Protein AF-A0A090Y4Z9-F1 (afdb_monomer_lite)

Foldseek 3Di:
DPPPVDDDPDLDDAFDPPFPQDHRLVVLLVVCVVPVWLEEEEECCTRVSNVVSCVVVPVPRYQYDDCPVVRPNDDLQPDADPDDTLEYEYRDDPPPPPRNPVRHDDANHWYWYDYPRDIDTDDPHPDD

Organism: Paenibacillus macerans (NCBI:txid44252)

Radius of gyration: 14.04 Å; chains: 1; bounding box: 37×34×30 Å

Sequence (128 aa):
MLTSILSYSNRGKWGKADYPGNCSGHVIYELLEHYKPKQFVEVFAGGGTGKDVAIELGFWNSVHLDLNPLWGGWNALKDEVPINSDFILVIPRTTISFCIPAQFGAKNQKMIFLAHTAIKISSISWIL

Secondary structure (DSSP, 8-state):
----S---SS--S-S-TTSTTPPPHHHHHHHHHHH--SSEEEE--TTSHHHHHHHHTT-TT-EEE-SSGGGT---TTTSPPSS--SEEEE---TT-TTSGGGG---TT-EEEEEETTEEEEEE-----

Structure (mmCIF, N/CA/C/O backbone):
data_AF-A0A090Y4Z9-F1
#
_entry.id   AF-A0A090Y4Z9-F1
#
loop_
_atom_site.group_PDB
_atom_site.id
_atom_site.type_symbol
_atom_site.label_atom_id
_atom_site.label_alt_id
_atom_site.label_comp_id
_atom_site.label_asym_id
_atom_site.label_entity_id
_atom_site.label_seq_id
_atom_site.pdbx_PDB_ins_code
_atom_site.Cartn_x
_atom_site.Cartn_y
_atom_site.Cartn_z
_atom_site.occupancy
_atom_site.B_iso_or_equiv
_atom_site.auth_seq_id
_atom_site.auth_comp_id
_atom_site.auth_asym_id
_atom_site.auth_atom_id
_atom_site.pdbx_PDB_model_num
ATOM 1 N N . MET A 1 1 ? 20.834 18.867 9.157 1.00 29.14 1 MET A N 1
ATOM 2 C CA . MET A 1 1 ? 20.957 17.399 9.271 1.00 29.14 1 MET A CA 1
ATOM 3 C C . MET A 1 1 ? 19.609 16.785 8.943 1.00 29.14 1 MET A C 1
ATOM 5 O O . MET A 1 1 ? 18.652 17.082 9.642 1.00 29.14 1 MET A O 1
ATOM 9 N N . LEU A 1 2 ? 19.512 15.996 7.871 1.00 31.09 2 LEU A N 1
ATOM 10 C CA . LEU A 1 2 ? 18.334 15.170 7.600 1.00 31.09 2 LEU A CA 1
ATOM 11 C C . LEU A 1 2 ? 18.453 13.919 8.473 1.00 31.09 2 LEU A C 1
ATOM 13 O O . LEU A 1 2 ? 19.119 12.959 8.097 1.00 31.09 2 LEU A O 1
ATOM 17 N N . THR A 1 3 ? 17.882 13.947 9.674 1.00 36.50 3 THR A N 1
ATOM 18 C CA . THR A 1 3 ? 17.745 12.736 10.487 1.00 36.50 3 THR A CA 1
ATOM 19 C C . THR A 1 3 ? 16.654 11.881 9.862 1.00 36.50 3 THR A C 1
ATOM 21 O O . THR A 1 3 ? 15.467 12.093 10.095 1.00 36.50 3 THR A O 1
ATOM 24 N N . SER A 1 4 ? 17.062 10.933 9.024 1.00 43.25 4 SER A N 1
ATOM 25 C CA . SER A 1 4 ? 16.238 9.780 8.683 1.00 43.25 4 SER A CA 1
ATOM 26 C C . SER A 1 4 ? 15.925 9.028 9.981 1.00 43.25 4 SER A C 1
ATOM 28 O O . SER A 1 4 ? 16.777 8.308 10.490 1.00 43.25 4 SER A O 1
ATOM 30 N N . ILE A 1 5 ? 14.737 9.242 10.554 1.00 62.62 5 ILE A N 1
ATOM 31 C CA . ILE A 1 5 ? 14.296 8.598 11.808 1.00 62.62 5 ILE A CA 1
ATOM 32 C C . ILE A 1 5 ? 14.059 7.088 11.616 1.00 62.62 5 ILE A C 1
ATOM 34 O O . ILE A 1 5 ? 14.115 6.334 12.580 1.00 62.62 5 ILE A O 1
ATOM 38 N N . LEU A 1 6 ? 13.867 6.626 10.375 1.00 65.50 6 LEU A N 1
ATOM 39 C CA . LEU A 1 6 ? 13.614 5.224 10.048 1.00 65.50 6 LEU A CA 1
ATOM 40 C C . LEU A 1 6 ? 14.775 4.648 9.232 1.00 65.50 6 LEU A C 1
ATOM 42 O O . LEU A 1 6 ? 15.001 5.049 8.093 1.00 65.50 6 LEU A O 1
ATOM 46 N N . SER A 1 7 ? 15.515 3.709 9.821 1.00 72.38 7 SER A N 1
ATOM 47 C CA . SER A 1 7 ? 16.556 2.927 9.148 1.00 72.38 7 SER A CA 1
ATOM 48 C C . SER A 1 7 ? 16.274 1.447 9.369 1.00 72.38 7 SER A C 1
ATOM 50 O O . SER A 1 7 ? 16.240 0.983 10.507 1.00 72.38 7 SER A O 1
ATOM 52 N N . TYR A 1 8 ? 16.063 0.714 8.280 1.00 79.12 8 TYR A N 1
ATOM 53 C CA . TYR A 1 8 ? 15.810 -0.723 8.306 1.00 79.12 8 TYR A CA 1
ATOM 54 C C . TYR A 1 8 ? 16.993 -1.459 7.685 1.00 79.12 8 TYR A C 1
ATOM 56 O O . TYR A 1 8 ? 17.537 -1.021 6.673 1.00 79.12 8 TYR A O 1
ATOM 64 N N . SER A 1 9 ? 17.373 -2.602 8.260 1.00 82.44 9 SER A N 1
ATOM 65 C CA . SER A 1 9 ? 18.480 -3.424 7.746 1.00 82.44 9 SER A CA 1
ATOM 66 C C . SER A 1 9 ? 18.192 -4.024 6.366 1.00 82.44 9 SER A C 1
ATOM 68 O O . SER A 1 9 ? 19.113 -4.372 5.632 1.00 82.44 9 SER A O 1
ATOM 70 N N . ASN A 1 10 ? 16.913 -4.158 6.015 1.00 86.12 10 ASN A N 1
ATOM 71 C CA . ASN A 1 10 ? 16.433 -4.632 4.726 1.00 86.12 10 ASN A CA 1
ATOM 72 C C . ASN A 1 10 ? 15.052 -4.021 4.412 1.00 86.12 10 ASN A C 1
ATOM 74 O O . ASN A 1 10 ? 14.467 -3.319 5.236 1.00 86.12 10 ASN A O 1
ATOM 78 N N . ARG A 1 11 ? 14.530 -4.275 3.207 1.00 83.69 11 ARG A N 1
ATOM 79 C CA . ARG A 1 11 ? 13.246 -3.721 2.726 1.00 83.69 11 ARG A CA 1
ATOM 80 C C . ARG A 1 11 ? 11.995 -4.495 3.174 1.00 83.69 11 ARG A C 1
ATOM 82 O O . ARG A 1 11 ? 10.879 -4.050 2.902 1.00 83.69 11 ARG A O 1
ATOM 89 N N . GLY A 1 12 ? 12.175 -5.667 3.779 1.00 88.88 12 GLY A N 1
ATOM 90 C CA . GLY A 1 12 ? 11.120 -6.634 4.065 1.00 88.88 12 GLY A CA 1
ATOM 91 C C . GLY A 1 12 ? 10.774 -7.557 2.888 1.00 88.88 12 GLY A C 1
ATOM 92 O O . GLY A 1 12 ? 11.323 -7.460 1.787 1.00 88.88 12 GLY A O 1
ATOM 93 N N . LYS A 1 13 ? 9.834 -8.473 3.139 1.00 93.12 13 LYS A N 1
ATOM 94 C CA . LYS A 1 13 ? 9.389 -9.532 2.207 1.00 93.12 13 LYS A CA 1
ATOM 95 C C . LYS A 1 13 ? 8.286 -9.103 1.225 1.00 93.12 13 LYS A C 1
ATOM 97 O O . LYS A 1 13 ? 7.925 -9.877 0.350 1.00 93.12 13 LYS A O 1
ATOM 102 N N . TRP A 1 14 ? 7.740 -7.899 1.390 1.00 94.31 14 TRP A N 1
ATOM 103 C CA . TRP A 1 14 ? 6.547 -7.424 0.684 1.00 94.31 14 TRP A CA 1
ATOM 104 C C . TRP A 1 14 ? 6.852 -6.823 -0.688 1.00 94.31 14 TRP A C 1
ATOM 106 O O . TRP A 1 14 ? 7.833 -6.083 -0.859 1.00 94.31 14 TRP A O 1
ATOM 116 N N . GLY A 1 15 ? 5.966 -7.081 -1.645 1.00 91.25 15 GLY A N 1
ATOM 117 C CA . GLY A 1 15 ? 6.001 -6.544 -2.994 1.00 91.25 15 GLY A CA 1
ATOM 118 C C . GLY A 1 15 ? 7.239 -6.939 -3.798 1.00 91.25 15 GLY A C 1
ATOM 119 O O . GLY A 1 15 ? 8.197 -7.553 -3.323 1.00 91.25 15 GLY A O 1
ATOM 120 N N . LYS A 1 16 ? 7.243 -6.517 -5.059 1.00 88.56 16 LYS A N 1
ATOM 121 C CA . LYS A 1 16 ? 8.353 -6.734 -5.987 1.00 88.56 16 LYS A CA 1
ATOM 122 C C . LYS A 1 16 ? 9.512 -5.772 -5.716 1.00 88.56 16 LYS A C 1
ATOM 124 O O . LYS A 1 16 ? 9.384 -4.560 -5.902 1.00 88.56 16 LYS A O 1
ATOM 129 N N . ALA A 1 17 ? 10.643 -6.311 -5.261 1.00 83.31 17 ALA A N 1
ATOM 130 C CA . ALA A 1 17 ? 11.839 -5.536 -4.919 1.00 83.31 17 ALA A CA 1
ATOM 131 C C . ALA A 1 17 ? 12.515 -4.878 -6.132 1.00 83.31 17 ALA A C 1
ATOM 133 O O . ALA A 1 17 ? 13.164 -3.847 -5.985 1.00 83.31 17 ALA A O 1
ATOM 134 N N . ASP A 1 18 ? 12.342 -5.466 -7.312 1.00 84.44 18 ASP A N 1
ATOM 135 C CA . ASP A 1 18 ? 12.841 -4.978 -8.596 1.00 84.44 18 ASP A CA 1
ATOM 136 C C . ASP A 1 18 ? 11.948 -3.890 -9.214 1.00 84.44 18 ASP A C 1
ATOM 138 O O . ASP A 1 18 ? 12.352 -3.250 -10.185 1.00 84.44 18 ASP A O 1
ATOM 142 N N . TYR A 1 19 ? 10.760 -3.624 -8.650 1.00 82.81 19 TYR A N 1
ATOM 143 C CA . TYR A 1 19 ? 9.920 -2.521 -9.107 1.00 82.81 19 TYR A CA 1
ATOM 144 C C . TYR A 1 19 ? 10.571 -1.179 -8.736 1.00 82.81 19 TYR A C 1
ATOM 146 O O . TYR A 1 19 ? 10.730 -0.884 -7.548 1.00 82.81 19 TYR A O 1
ATOM 154 N N . PRO A 1 20 ? 10.935 -0.322 -9.706 1.00 74.25 20 PRO A N 1
ATOM 155 C CA . PRO A 1 20 ? 11.624 0.918 -9.387 1.00 74.25 20 PRO A CA 1
ATOM 156 C C . PRO A 1 20 ? 10.704 1.872 -8.631 1.00 74.25 20 PRO A C 1
ATOM 158 O O . PRO A 1 20 ? 9.530 2.035 -8.970 1.00 74.25 20 PRO A O 1
ATOM 161 N N . GLY A 1 21 ? 11.256 2.559 -7.640 1.00 70.12 21 GLY A N 1
ATOM 162 C CA . GLY A 1 21 ? 10.495 3.528 -6.867 1.00 70.12 21 GLY A CA 1
ATOM 163 C C . GLY A 1 21 ? 9.698 2.935 -5.698 1.00 70.12 21 GLY A C 1
ATOM 164 O O . GLY A 1 21 ? 8.800 3.591 -5.179 1.00 70.12 21 GLY A O 1
ATOM 165 N N . ASN A 1 22 ? 9.964 1.687 -5.316 1.00 73.75 22 ASN A N 1
ATOM 166 C CA . ASN A 1 22 ? 9.228 1.021 -4.249 1.00 73.75 22 ASN A CA 1
ATOM 167 C C . ASN A 1 22 ? 9.729 1.466 -2.860 1.00 73.75 22 ASN A C 1
ATOM 169 O O . ASN A 1 22 ? 10.934 1.598 -2.644 1.00 73.75 22 ASN A O 1
ATOM 173 N N . CYS A 1 23 ? 8.817 1.674 -1.906 1.00 77.06 23 CYS A N 1
ATOM 174 C CA . CYS A 1 23 ? 9.174 1.952 -0.511 1.00 77.06 23 CYS A CA 1
ATOM 175 C C . CYS A 1 23 ? 9.468 0.641 0.249 1.00 77.06 23 CYS A C 1
ATOM 177 O O . CYS A 1 23 ? 9.034 -0.436 -0.165 1.00 77.06 23 CYS A O 1
ATOM 179 N N . SER A 1 24 ? 10.200 0.720 1.367 1.00 85.88 24 SER A N 1
ATOM 180 C CA . SER A 1 24 ? 10.334 -0.413 2.295 1.00 85.88 24 SER A CA 1
ATOM 181 C C . SER A 1 24 ? 8.966 -0.756 2.881 1.00 85.88 24 SER A C 1
ATOM 183 O O . SER A 1 24 ? 8.270 0.132 3.380 1.00 85.88 24 SER A O 1
ATOM 185 N N . GLY A 1 25 ? 8.592 -2.037 2.871 1.00 88.19 25 GLY A N 1
ATOM 186 C CA . GLY A 1 25 ? 7.307 -2.464 3.429 1.00 88.19 25 GLY A CA 1
ATOM 187 C C . GLY A 1 25 ? 7.209 -2.214 4.934 1.00 88.19 25 GLY A C 1
ATOM 188 O O . GLY A 1 25 ? 6.113 -1.988 5.433 1.00 88.19 25 GLY A O 1
ATOM 189 N N . HIS A 1 26 ? 8.344 -2.124 5.637 1.00 90.00 26 HIS A N 1
ATOM 190 C CA . HIS A 1 26 ? 8.374 -1.746 7.050 1.00 90.00 26 HIS A CA 1
ATOM 191 C C . HIS A 1 26 ? 7.765 -0.362 7.310 1.00 90.00 26 HIS A C 1
ATOM 193 O O . HIS A 1 26 ? 7.036 -0.196 8.281 1.00 90.00 26 HIS A O 1
ATOM 199 N N . VAL A 1 27 ? 7.983 0.610 6.414 1.00 87.50 27 VAL A N 1
ATOM 200 C CA . VAL A 1 27 ? 7.395 1.953 6.557 1.00 87.50 27 VAL A CA 1
ATOM 201 C C . VAL A 1 27 ? 5.871 1.876 6.493 1.00 87.50 27 VAL A C 1
ATOM 203 O O . VAL A 1 27 ? 5.185 2.473 7.315 1.00 87.50 27 VAL A O 1
ATOM 206 N N . ILE A 1 28 ? 5.334 1.125 5.529 1.00 90.00 28 ILE A N 1
ATOM 207 C CA . ILE A 1 28 ? 3.884 0.955 5.370 1.00 90.00 28 ILE A CA 1
ATOM 208 C C . ILE A 1 28 ? 3.309 0.196 6.569 1.00 90.00 28 ILE A C 1
ATOM 210 O O . ILE A 1 28 ? 2.272 0.588 7.099 1.00 90.00 28 ILE A O 1
ATOM 214 N N . TYR A 1 29 ? 4.008 -0.847 7.020 1.00 92.81 29 TYR A N 1
ATOM 215 C CA . TYR A 1 29 ? 3.616 -1.664 8.164 1.00 92.81 29 TYR A CA 1
ATOM 216 C C . TYR A 1 29 ? 3.469 -0.810 9.425 1.00 92.81 29 TYR A C 1
ATOM 218 O O . TYR A 1 29 ? 2.411 -0.817 10.048 1.00 92.81 29 TYR A O 1
ATOM 226 N N . GLU A 1 30 ? 4.491 -0.022 9.770 1.00 90.25 30 GLU A N 1
ATOM 227 C CA . GLU A 1 30 ? 4.451 0.841 10.955 1.00 90.25 30 GLU A CA 1
ATOM 228 C C . GLU A 1 30 ? 3.353 1.905 10.865 1.00 90.25 30 GLU A C 1
ATOM 230 O O . GLU A 1 30 ? 2.688 2.184 11.861 1.00 90.25 30 GLU A O 1
ATOM 235 N N . LEU A 1 31 ? 3.115 2.476 9.679 1.00 90.12 31 LEU A N 1
ATOM 236 C CA . LEU A 1 31 ? 2.038 3.448 9.485 1.00 90.12 31 LEU A CA 1
ATOM 237 C C . LEU A 1 31 ? 0.656 2.822 9.711 1.00 90.12 31 LEU A C 1
ATOM 239 O O . LEU A 1 31 ? -0.173 3.413 10.408 1.00 90.12 31 LEU A O 1
ATOM 243 N N . LEU A 1 32 ? 0.399 1.639 9.151 1.00 92.69 32 LEU A N 1
ATOM 244 C CA . LEU A 1 32 ? -0.884 0.955 9.319 1.00 92.69 32 LEU A CA 1
ATOM 245 C C . LEU A 1 32 ? -1.084 0.455 10.755 1.00 92.69 32 LEU A C 1
ATOM 247 O O . LEU A 1 32 ? -2.175 0.623 11.297 1.00 92.69 32 LEU A O 1
ATOM 251 N N . GLU A 1 33 ? -0.038 -0.058 11.404 1.00 93.50 33 GLU A N 1
A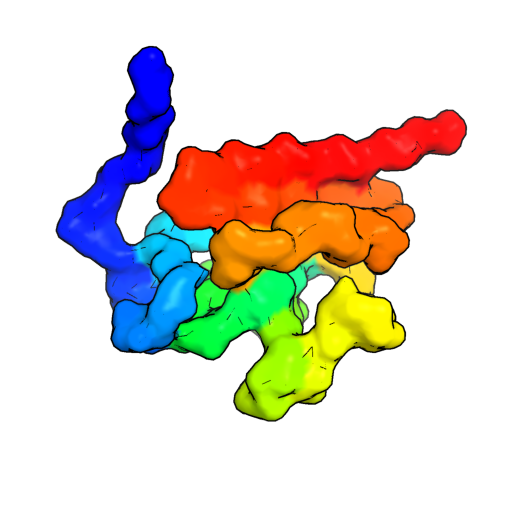TOM 252 C CA . GLU A 1 33 ? -0.080 -0.441 12.822 1.00 93.50 33 GLU A CA 1
ATOM 253 C C . GLU A 1 33 ? -0.285 0.759 13.755 1.00 93.50 33 GLU A C 1
ATOM 255 O O . GLU A 1 33 ? -0.965 0.642 14.777 1.00 93.50 33 GLU A O 1
ATOM 260 N N . HIS A 1 34 ? 0.274 1.924 13.416 1.00 88.88 34 HIS A N 1
ATOM 261 C CA . HIS A 1 34 ? 0.120 3.136 14.215 1.00 88.88 34 HIS A CA 1
ATOM 262 C C . HIS A 1 34 ? -1.279 3.748 14.080 1.00 88.88 34 HIS A C 1
ATOM 264 O O . HIS A 1 34 ? -1.904 4.090 15.085 1.00 88.88 34 HIS A O 1
ATOM 270 N N . TYR A 1 35 ? -1.778 3.907 12.848 1.00 88.62 35 TYR A N 1
ATOM 271 C CA . TYR A 1 35 ? -3.052 4.590 12.598 1.00 88.62 35 TYR A CA 1
ATOM 272 C C . TYR A 1 35 ? -4.278 3.678 12.660 1.00 88.62 35 TYR A C 1
ATOM 274 O O . TYR A 1 35 ? -5.367 4.183 12.932 1.00 88.62 35 TYR A O 1
ATOM 282 N N . LYS A 1 36 ? -4.118 2.372 12.410 1.00 92.69 36 LYS A N 1
ATOM 283 C CA . LYS A 1 36 ? -5.187 1.355 12.399 1.00 92.69 36 LYS A CA 1
ATOM 284 C C . LYS A 1 36 ? -6.460 1.821 11.671 1.00 92.69 36 LYS A C 1
ATOM 286 O O . LYS A 1 36 ? -7.534 1.861 12.279 1.00 92.69 36 LYS A O 1
ATOM 291 N N . PRO A 1 37 ? -6.348 2.230 10.395 1.00 92.50 37 PRO A N 1
ATOM 292 C CA . PRO A 1 37 ? -7.473 2.807 9.669 1.00 92.50 37 PRO A CA 1
ATOM 293 C C . PRO A 1 37 ? -8.583 1.789 9.421 1.00 92.50 37 PRO A C 1
ATOM 295 O O . PRO A 1 37 ? -8.320 0.608 9.232 1.00 92.50 37 PRO A O 1
ATOM 298 N N . LYS A 1 38 ? -9.838 2.229 9.357 1.00 91.38 38 LYS A N 1
ATOM 299 C CA . LYS A 1 38 ? -10.948 1.334 8.988 1.00 91.38 38 LYS A CA 1
ATOM 300 C C . LYS A 1 38 ? -10.929 0.995 7.500 1.00 91.38 38 LYS A C 1
ATOM 302 O O . LYS A 1 38 ? -11.385 -0.077 7.103 1.00 91.38 38 LYS A O 1
ATOM 307 N N . GLN A 1 39 ? -10.437 1.920 6.680 1.00 91.94 39 GLN A N 1
ATOM 308 C CA . GLN A 1 39 ? -10.413 1.795 5.236 1.00 91.94 39 GLN A CA 1
ATOM 309 C C . GLN A 1 39 ? -9.138 2.417 4.660 1.00 91.94 39 GLN A C 1
ATOM 311 O O . GLN A 1 39 ? -8.998 3.634 4.537 1.00 91.94 39 GLN A O 1
ATOM 316 N N . PHE A 1 40 ? -8.222 1.542 4.253 1.00 93.88 40 PHE A N 1
ATOM 317 C CA . PHE A 1 40 ? -6.953 1.911 3.640 1.00 93.88 40 PHE A CA 1
ATOM 318 C C . PHE A 1 40 ? -7.076 2.012 2.112 1.00 93.88 40 PHE A C 1
ATOM 320 O O . PHE A 1 40 ? -7.581 1.091 1.464 1.00 93.88 40 PHE A O 1
ATOM 327 N N . VAL A 1 41 ? -6.591 3.118 1.542 1.00 93.25 41 VAL A N 1
ATOM 328 C CA . VAL A 1 41 ? -6.356 3.274 0.100 1.00 93.25 41 VAL A CA 1
ATOM 329 C C . VAL A 1 41 ? -4.881 3.577 -0.156 1.00 93.25 41 VAL A C 1
ATOM 331 O O . VAL A 1 41 ? -4.305 4.492 0.432 1.00 93.25 41 VAL A O 1
ATOM 334 N N . GLU A 1 42 ? -4.274 2.836 -1.072 1.00 92.12 42 GLU A N 1
ATOM 335 C CA . GLU A 1 42 ? -2.952 3.120 -1.619 1.00 92.12 42 GLU A CA 1
ATOM 336 C C . GLU A 1 42 ? -3.089 3.695 -3.030 1.00 92.12 42 GLU A C 1
ATOM 338 O O . GLU A 1 42 ? -3.793 3.139 -3.873 1.00 92.12 42 GLU A O 1
ATOM 343 N N . VAL A 1 43 ? -2.379 4.788 -3.299 1.00 89.50 43 VAL A N 1
ATOM 344 C CA . VAL A 1 43 ? -2.230 5.375 -4.632 1.00 89.50 43 VAL A CA 1
ATOM 345 C C . VAL A 1 43 ? -0.795 5.162 -5.103 1.00 89.50 43 VAL A C 1
ATOM 347 O O . VAL A 1 43 ? 0.154 5.525 -4.400 1.00 89.50 43 VAL A O 1
ATOM 350 N N . PHE A 1 44 ? -0.668 4.632 -6.321 1.00 89.81 44 PHE A N 1
ATOM 351 C CA . PHE A 1 44 ? 0.554 4.114 -6.943 1.00 89.81 44 PHE A CA 1
ATOM 352 C C . PHE A 1 44 ? 1.027 2.786 -6.347 1.00 89.81 44 PHE A C 1
ATOM 354 O O . PHE A 1 44 ? 2.149 2.667 -5.855 1.00 89.81 44 PHE A O 1
ATOM 361 N N . ALA A 1 45 ? 0.160 1.773 -6.429 1.00 91.06 45 ALA A N 1
ATOM 362 C CA . ALA A 1 45 ? 0.409 0.424 -5.916 1.00 91.06 45 ALA A CA 1
ATOM 363 C C . ALA A 1 45 ? 1.706 -0.216 -6.446 1.00 91.06 45 ALA A C 1
ATOM 365 O O . ALA A 1 45 ? 2.337 -1.026 -5.758 1.00 91.06 45 ALA A O 1
ATOM 366 N N . GLY A 1 46 ? 2.120 0.130 -7.670 1.00 89.44 46 GLY A N 1
ATOM 367 C CA . GLY A 1 46 ? 3.406 -0.260 -8.230 1.00 89.44 46 GLY A CA 1
ATOM 368 C C . GLY A 1 46 ? 3.710 -1.759 -8.128 1.00 89.44 46 GLY A C 1
ATOM 369 O O . GLY A 1 46 ? 3.060 -2.587 -8.767 1.00 89.44 46 GLY A O 1
ATOM 370 N N . GLY A 1 47 ? 4.729 -2.103 -7.333 1.00 90.50 47 GLY A N 1
ATOM 371 C CA . GLY A 1 47 ? 5.185 -3.478 -7.106 1.00 90.50 47 GLY A CA 1
ATOM 372 C C . GLY A 1 47 ? 4.331 -4.297 -6.130 1.00 90.50 47 GLY A C 1
ATOM 373 O O . GLY A 1 47 ? 4.664 -5.458 -5.901 1.00 90.50 47 GLY A O 1
ATOM 374 N N . GLY A 1 48 ? 3.276 -3.719 -5.549 1.00 93.00 48 GLY A N 1
ATOM 375 C CA . GLY A 1 48 ? 2.326 -4.398 -4.659 1.00 93.00 48 GLY A CA 1
ATOM 376 C C . GLY A 1 48 ? 2.701 -4.428 -3.180 1.00 93.00 48 GLY A C 1
ATOM 377 O O . GLY A 1 48 ? 2.091 -5.168 -2.417 1.00 93.00 48 GLY A O 1
ATOM 378 N N . THR A 1 49 ? 3.680 -3.627 -2.755 1.00 93.38 49 THR A N 1
ATOM 379 C CA . THR A 1 49 ? 4.159 -3.623 -1.364 1.00 93.38 49 THR A CA 1
ATOM 380 C C . THR A 1 49 ? 3.047 -3.278 -0.376 1.00 93.38 49 THR A C 1
ATOM 382 O O . THR A 1 49 ? 2.886 -3.993 0.610 1.00 93.38 49 THR A O 1
ATOM 385 N N . GLY A 1 50 ? 2.263 -2.223 -0.629 1.00 93.25 50 GLY A N 1
ATOM 386 C CA . GLY A 1 50 ? 1.185 -1.840 0.280 1.00 93.25 50 GLY A CA 1
ATOM 387 C C . GLY A 1 50 ? 0.068 -2.877 0.352 1.00 93.25 50 GLY A C 1
ATOM 388 O O . GLY A 1 50 ? -0.453 -3.111 1.440 1.00 93.25 50 GLY A O 1
ATOM 389 N N . LYS A 1 51 ? -0.237 -3.574 -0.752 1.00 95.38 51 LYS A N 1
ATOM 390 C CA . LYS A 1 51 ? -1.174 -4.711 -0.756 1.00 95.38 51 LYS A CA 1
ATOM 391 C C . LYS A 1 51 ? -0.703 -5.857 0.123 1.00 95.38 51 LYS A C 1
ATOM 393 O O . LYS A 1 51 ? -1.478 -6.338 0.946 1.00 95.38 51 LYS A O 1
ATOM 398 N N . ASP A 1 52 ? 0.542 -6.290 -0.033 1.00 96.69 52 ASP A N 1
ATOM 399 C CA . ASP A 1 52 ? 1.040 -7.432 0.734 1.00 96.69 52 ASP A CA 1
ATOM 400 C C . ASP A 1 52 ? 1.088 -7.110 2.239 1.00 96.69 52 ASP A C 1
ATOM 402 O O . ASP A 1 52 ? 0.742 -7.957 3.061 1.00 96.69 52 ASP A O 1
ATOM 406 N N . VAL A 1 53 ? 1.453 -5.873 2.604 1.00 96.38 53 VAL A N 1
ATOM 407 C CA . VAL A 1 53 ? 1.417 -5.402 4.000 1.00 96.38 53 VAL A CA 1
ATOM 408 C C . VAL A 1 53 ? -0.021 -5.334 4.527 1.00 96.38 53 VAL A C 1
ATOM 410 O O . VAL A 1 53 ? -0.285 -5.785 5.640 1.00 96.38 53 VAL A O 1
ATOM 413 N N . ALA A 1 54 ? -0.960 -4.796 3.743 1.00 96.44 54 ALA A N 1
ATOM 414 C CA . ALA A 1 54 ? -2.365 -4.688 4.131 1.00 96.44 54 ALA A CA 1
ATOM 415 C C . ALA A 1 54 ? -2.990 -6.064 4.404 1.00 96.44 54 ALA A C 1
ATOM 417 O O . ALA A 1 54 ? -3.661 -6.242 5.419 1.00 96.44 54 ALA A O 1
ATOM 418 N N . ILE A 1 55 ? -2.711 -7.044 3.540 1.00 96.69 55 ILE A N 1
ATOM 419 C CA . ILE A 1 55 ? -3.127 -8.441 3.715 1.00 96.69 55 ILE A CA 1
ATOM 420 C C . ILE A 1 55 ? -2.553 -9.030 5.007 1.00 96.69 55 ILE A C 1
ATOM 422 O O . ILE A 1 55 ? -3.292 -9.637 5.779 1.00 96.69 55 ILE A O 1
ATOM 426 N N . GLU A 1 56 ? -1.257 -8.835 5.265 1.00 97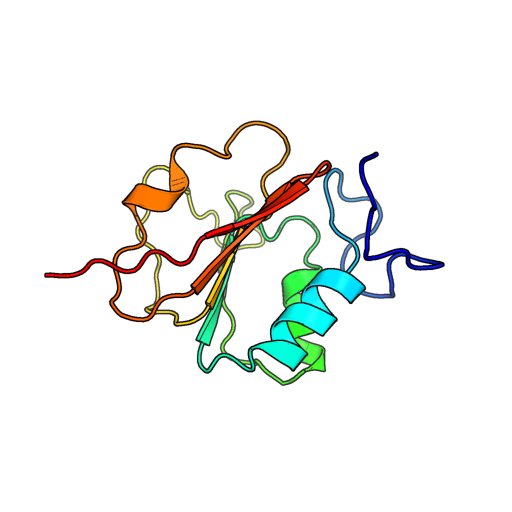.19 56 GLU A N 1
ATOM 427 C CA . GLU A 1 56 ? -0.598 -9.364 6.466 1.00 97.19 56 GLU A CA 1
ATOM 428 C C . GLU A 1 56 ? -1.192 -8.804 7.764 1.00 97.19 56 GLU A C 1
ATOM 430 O O . GLU A 1 56 ? -1.331 -9.538 8.741 1.00 97.19 56 GLU A O 1
ATOM 435 N N . LEU A 1 57 ? -1.595 -7.533 7.758 1.00 97.00 57 LEU A N 1
ATOM 436 C CA . LEU A 1 57 ? -2.222 -6.866 8.901 1.00 97.00 57 LEU A CA 1
ATOM 437 C C . LEU A 1 57 ? -3.750 -7.053 8.974 1.00 97.00 57 LEU A C 1
ATOM 439 O O . LEU A 1 57 ? -4.386 -6.570 9.910 1.00 97.00 57 LEU A O 1
ATOM 443 N N . GLY A 1 58 ? -4.358 -7.758 8.015 1.00 96.81 58 GLY A N 1
ATOM 444 C CA . GLY A 1 58 ? -5.792 -8.058 8.013 1.00 96.81 58 GLY A CA 1
ATOM 445 C C . GLY A 1 58 ? -6.702 -6.955 7.458 1.00 96.81 58 GLY A C 1
ATOM 446 O O . GLY A 1 58 ? -7.915 -7.002 7.669 1.00 96.81 58 GLY A O 1
ATOM 447 N N . PHE A 1 59 ? -6.166 -5.985 6.715 1.00 95.69 59 PHE A N 1
ATOM 448 C CA . PHE A 1 59 ? -6.943 -4.974 5.985 1.00 95.69 59 PHE A CA 1
ATOM 449 C C . PHE A 1 59 ? -7.449 -5.527 4.642 1.00 95.69 59 PHE A C 1
ATOM 451 O O . PHE A 1 59 ? -7.083 -5.049 3.573 1.00 95.69 59 PHE A O 1
ATOM 458 N N . TRP A 1 60 ? -8.301 -6.554 4.675 1.00 93.31 60 TRP A N 1
ATOM 459 C CA . TRP A 1 60 ? -8.778 -7.265 3.474 1.00 93.31 60 TRP A CA 1
ATOM 460 C C . TRP A 1 60 ? -9.609 -6.410 2.508 1.00 93.31 60 TRP A C 1
ATOM 462 O O . TRP A 1 60 ? -9.768 -6.766 1.343 1.00 93.31 60 TRP A O 1
ATOM 472 N N . ASN A 1 61 ? -10.160 -5.302 2.999 1.00 92.62 61 ASN A N 1
ATOM 473 C CA . ASN A 1 61 ? -10.936 -4.331 2.234 1.00 92.62 61 ASN A CA 1
ATOM 474 C C . ASN A 1 61 ? -10.079 -3.201 1.642 1.00 92.62 61 ASN A C 1
ATOM 476 O O . ASN A 1 61 ? -10.650 -2.247 1.113 1.00 92.62 61 ASN A O 1
ATOM 480 N N . SER A 1 62 ? -8.747 -3.245 1.752 1.00 94.81 62 SER A N 1
ATOM 481 C CA . SER A 1 62 ? -7.885 -2.194 1.209 1.00 94.81 62 SER A CA 1
ATOM 482 C C . SER A 1 62 ? -7.967 -2.104 -0.318 1.00 94.81 62 SER A C 1
ATOM 484 O O . SER A 1 62 ? -8.126 -3.103 -1.021 1.00 94.81 62 SER A O 1
ATOM 486 N N . VAL A 1 63 ? -7.840 -0.885 -0.844 1.00 94.81 63 VAL A N 1
ATOM 487 C CA . VAL A 1 63 ? -7.855 -0.620 -2.290 1.00 94.81 63 VAL A CA 1
ATOM 488 C C . VAL A 1 63 ? -6.502 -0.077 -2.725 1.00 94.81 63 VAL A C 1
ATOM 490 O O . VAL A 1 63 ? -5.944 0.804 -2.081 1.00 94.81 63 VAL A O 1
ATOM 493 N N . HIS A 1 64 ? -5.984 -0.600 -3.834 1.00 94.19 64 HIS A N 1
ATOM 494 C CA . HIS A 1 64 ? -4.652 -0.290 -4.348 1.00 94.19 64 HIS A CA 1
ATOM 495 C C . HIS A 1 64 ? -4.781 0.178 -5.793 1.00 94.19 64 HIS A C 1
ATOM 497 O O . HIS A 1 64 ? -5.127 -0.614 -6.669 1.00 94.19 64 HIS A O 1
ATOM 503 N N . LEU A 1 65 ? -4.549 1.468 -6.020 1.00 92.62 65 LEU A N 1
ATOM 504 C CA . LEU A 1 65 ? -4.800 2.150 -7.284 1.00 92.62 65 LEU A CA 1
ATOM 505 C C . LEU A 1 65 ? -3.487 2.413 -8.018 1.00 92.62 65 LEU A C 1
ATOM 507 O O . LEU A 1 65 ? -2.517 2.893 -7.429 1.00 92.62 65 LEU A O 1
ATOM 511 N N . ASP A 1 66 ? -3.455 2.139 -9.316 1.00 90.94 66 ASP A N 1
ATOM 512 C CA . ASP A 1 66 ? -2.340 2.486 -10.197 1.00 90.94 66 ASP A CA 1
ATOM 513 C C . ASP A 1 66 ? -2.837 2.571 -11.647 1.00 90.94 66 ASP A C 1
ATOM 515 O O . ASP A 1 66 ? -3.797 1.891 -12.018 1.00 90.94 66 ASP A O 1
ATOM 519 N N . LEU A 1 67 ? -2.143 3.351 -12.479 1.00 90.62 67 LEU A N 1
ATOM 520 C CA . LEU A 1 67 ? -2.398 3.408 -13.920 1.00 90.62 67 LEU A CA 1
ATOM 521 C C . LEU A 1 67 ? -2.086 2.065 -14.600 1.00 90.62 67 LEU A C 1
ATOM 523 O O . LEU A 1 67 ? -2.601 1.767 -15.677 1.00 90.62 67 LEU A O 1
ATOM 527 N N . ASN A 1 68 ? -1.232 1.246 -13.988 1.00 89.88 68 ASN A N 1
ATOM 528 C CA . ASN A 1 68 ? -0.972 -0.112 -14.433 1.00 89.88 68 ASN A CA 1
ATOM 529 C C . ASN A 1 68 ? -2.271 -0.957 -14.395 1.00 89.88 68 ASN A C 1
ATOM 531 O O . ASN A 1 68 ? -2.875 -1.097 -13.328 1.00 89.88 68 ASN A O 1
ATOM 535 N N . PRO A 1 69 ? -2.677 -1.593 -15.515 1.00 91.81 69 PRO A N 1
ATOM 536 C CA . PRO A 1 69 ? -3.882 -2.425 -15.585 1.00 91.81 69 PRO A CA 1
ATOM 537 C C . PRO A 1 69 ? -3.936 -3.577 -14.574 1.00 91.81 69 PRO A C 1
ATOM 539 O O . PRO A 1 69 ? -5.026 -4.012 -14.211 1.00 91.81 69 PRO A O 1
ATOM 542 N N . LEU A 1 70 ? -2.785 -4.047 -14.074 1.00 91.69 70 LEU A N 1
ATOM 543 C CA . LEU A 1 70 ? -2.719 -5.039 -12.991 1.00 91.69 70 LEU A CA 1
ATOM 544 C C . LEU A 1 70 ? -3.462 -4.577 -11.721 1.00 91.69 70 LEU A C 1
ATOM 546 O O . LEU A 1 70 ? -3.936 -5.405 -10.947 1.00 91.69 70 LEU A O 1
ATOM 550 N N . TRP A 1 71 ? -3.564 -3.262 -11.531 1.00 92.38 71 TRP A N 1
ATOM 551 C CA . TRP A 1 71 ? -4.197 -2.595 -10.395 1.00 92.38 71 TRP A CA 1
ATOM 552 C C . TRP A 1 71 ? -5.480 -1.850 -10.795 1.00 92.38 71 TRP A C 1
ATOM 554 O O . TRP A 1 71 ? -5.891 -0.904 -10.130 1.00 92.38 71 TRP A O 1
ATOM 564 N N . GLY A 1 72 ? -6.108 -2.251 -11.903 1.00 90.00 72 GLY A N 1
ATOM 565 C CA . GLY A 1 72 ? -7.371 -1.674 -12.371 1.00 90.00 72 GLY A CA 1
ATOM 566 C C . GLY A 1 72 ? -7.232 -0.496 -13.338 1.00 90.00 72 GLY A C 1
ATOM 567 O O . GLY A 1 72 ? -8.245 -0.047 -13.861 1.00 90.00 72 GLY A O 1
ATOM 568 N N . GLY A 1 73 ? -6.013 -0.027 -13.633 1.00 92.88 73 GLY A N 1
ATOM 569 C CA . GLY A 1 73 ? -5.788 1.000 -14.659 1.00 92.88 73 GLY A CA 1
ATOM 570 C C . GLY A 1 73 ? -6.291 2.397 -14.284 1.00 92.88 73 GLY A C 1
ATOM 571 O O . GLY A 1 73 ? -6.606 3.190 -15.168 1.00 92.88 73 GLY A O 1
ATOM 572 N N . TRP A 1 74 ? -6.374 2.687 -12.987 1.00 92.38 74 TRP A N 1
ATOM 573 C CA . TRP A 1 74 ? -6.924 3.923 -12.444 1.00 92.38 74 TRP A CA 1
ATOM 574 C C . TRP A 1 74 ? -6.016 5.127 -12.724 1.00 92.38 74 TRP A C 1
ATOM 576 O O . TRP A 1 74 ? -4.833 5.158 -12.364 1.00 92.38 74 TRP A O 1
ATOM 586 N N . ASN A 1 75 ? -6.576 6.149 -13.359 1.00 88.75 75 ASN A N 1
ATOM 587 C CA . ASN A 1 75 ? -5.887 7.367 -13.733 1.00 88.75 75 ASN A CA 1
ATOM 588 C C . ASN A 1 75 ? -6.065 8.453 -12.670 1.00 88.75 75 ASN A C 1
ATOM 590 O O . ASN A 1 75 ? -7.073 9.153 -12.638 1.00 88.75 75 ASN A O 1
ATOM 594 N N . ALA A 1 76 ? -5.007 8.687 -11.895 1.00 83.31 76 ALA A N 1
ATOM 595 C CA . ALA A 1 76 ? -4.969 9.685 -10.828 1.00 83.31 76 ALA A CA 1
ATOM 596 C C . ALA A 1 76 ? -5.224 11.142 -11.251 1.00 83.31 76 ALA A C 1
ATOM 598 O O . ALA A 1 76 ? -5.234 12.015 -10.393 1.00 83.31 76 ALA A O 1
ATOM 599 N N . LEU A 1 77 ? -5.359 11.454 -12.543 1.00 81.56 77 LEU A N 1
ATOM 600 C CA . LEU A 1 77 ? -5.705 12.795 -13.032 1.00 81.56 77 LEU A CA 1
ATOM 601 C C . LEU A 1 77 ? -7.152 12.903 -13.525 1.00 81.56 77 LEU A C 1
ATOM 603 O O . LEU A 1 77 ? -7.607 14.016 -13.781 1.00 81.56 77 LEU A O 1
ATOM 607 N N . LYS A 1 78 ? -7.840 11.776 -13.727 1.00 84.75 78 LYS A N 1
ATOM 608 C CA . LYS A 1 78 ? -9.135 11.728 -14.419 1.00 84.75 78 LYS A CA 1
ATOM 609 C C . LYS A 1 78 ? -10.202 10.962 -13.655 1.00 84.75 78 LYS A C 1
ATOM 611 O O 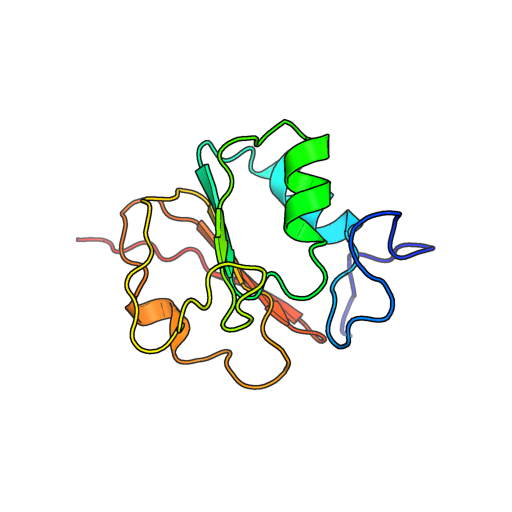. LYS A 1 78 ? -11.365 11.337 -13.737 1.00 84.75 78 LYS A O 1
ATOM 616 N N . ASP A 1 79 ? -9.805 9.905 -12.965 1.00 85.69 79 ASP A N 1
ATOM 617 C CA . ASP A 1 79 ? -10.733 8.957 -12.379 1.00 85.69 79 ASP A CA 1
ATOM 618 C C . ASP A 1 79 ? -11.001 9.316 -10.920 1.00 85.69 79 ASP A C 1
ATOM 620 O O . ASP A 1 79 ? -10.115 9.754 -10.187 1.00 85.69 79 ASP A O 1
ATOM 624 N N . GLU A 1 80 ? -12.240 9.112 -10.488 1.00 84.12 80 GLU A N 1
ATOM 625 C CA . GLU A 1 80 ? -12.618 9.302 -9.094 1.00 84.12 80 GLU A CA 1
ATOM 626 C C . GLU A 1 80 ? -12.113 8.141 -8.237 1.00 84.12 80 GLU A C 1
ATOM 628 O O . GLU A 1 80 ? -12.005 6.995 -8.684 1.00 84.12 80 GLU A O 1
ATOM 633 N N . VAL A 1 81 ? -11.809 8.432 -6.976 1.00 83.94 81 VAL A N 1
ATOM 634 C CA . VAL A 1 81 ? -11.432 7.405 -6.004 1.00 83.94 81 VAL A CA 1
ATOM 635 C C . VAL A 1 81 ? -12.664 6.533 -5.752 1.00 83.94 81 VAL A C 1
ATOM 637 O O . VAL A 1 81 ? -13.698 7.057 -5.342 1.00 83.94 81 VAL A O 1
ATOM 640 N N . PRO A 1 82 ? -12.586 5.209 -5.955 1.00 86.38 82 PRO A N 1
ATOM 641 C CA . PRO A 1 82 ? -13.777 4.360 -5.987 1.00 86.38 82 PRO A CA 1
ATOM 642 C C . PRO A 1 82 ? -14.433 4.159 -4.615 1.00 86.38 82 PRO A C 1
ATOM 644 O O . PRO A 1 82 ? -15.548 3.648 -4.539 1.00 86.38 82 PRO A O 1
ATOM 647 N N . ILE A 1 83 ? -13.741 4.509 -3.526 1.00 86.06 83 ILE A N 1
ATOM 648 C CA . ILE A 1 83 ? -14.213 4.303 -2.159 1.00 86.06 83 ILE A CA 1
ATOM 649 C C . ILE A 1 83 ? -13.866 5.483 -1.251 1.00 86.06 83 ILE A C 1
ATOM 651 O O . ILE A 1 83 ? -12.820 6.117 -1.384 1.00 86.06 83 ILE A O 1
ATOM 655 N N . ASN A 1 84 ? -14.723 5.721 -0.259 1.00 84.56 84 ASN A N 1
ATOM 656 C CA . ASN A 1 84 ? -14.391 6.605 0.853 1.00 84.56 84 ASN A CA 1
ATOM 657 C C . ASN A 1 84 ? -13.384 5.913 1.772 1.00 84.56 84 ASN A C 1
ATOM 659 O O . ASN A 1 84 ? -13.602 4.775 2.170 1.00 84.56 84 ASN A O 1
ATOM 663 N N . SER A 1 85 ? -12.318 6.612 2.150 1.00 85.69 85 SER A N 1
ATOM 664 C CA . SER A 1 85 ? -11.243 6.076 2.994 1.00 85.69 85 SER A CA 1
ATOM 665 C C . SER A 1 85 ? -10.860 7.056 4.092 1.00 85.69 85 SER A C 1
ATOM 667 O O . SER A 1 85 ? -10.826 8.264 3.846 1.00 85.69 85 SER A O 1
ATOM 669 N N . ASP A 1 86 ? -10.498 6.550 5.266 1.00 86.88 86 ASP A N 1
ATOM 670 C CA . ASP A 1 86 ? -9.980 7.355 6.377 1.00 86.88 86 ASP A CA 1
ATOM 671 C C . ASP A 1 86 ? -8.448 7.463 6.371 1.00 86.88 86 ASP A C 1
ATOM 673 O O . ASP A 1 86 ? -7.895 8.373 6.997 1.00 86.88 86 ASP A O 1
ATOM 677 N N . PHE A 1 87 ? -7.758 6.610 5.608 1.00 89.12 87 PHE A N 1
ATOM 678 C CA . PHE A 1 87 ? -6.311 6.679 5.437 1.00 89.12 87 PHE A CA 1
ATOM 679 C C . PHE A 1 87 ? -5.877 6.418 3.999 1.00 89.12 87 PHE A C 1
ATOM 681 O O . PHE A 1 87 ? -6.162 5.365 3.426 1.00 89.12 87 PHE A O 1
ATOM 688 N N . ILE A 1 88 ? -5.141 7.381 3.445 1.00 88.88 88 ILE A N 1
ATOM 689 C CA . ILE A 1 88 ? -4.566 7.301 2.106 1.00 88.88 88 ILE A CA 1
ATOM 690 C C . ILE A 1 88 ? -3.058 7.398 2.164 1.00 88.88 88 ILE A C 1
ATOM 692 O O . ILE A 1 88 ? -2.501 8.382 2.660 1.00 88.88 88 ILE A O 1
ATOM 696 N N . LEU A 1 89 ? -2.412 6.400 1.574 1.00 88.00 89 LEU A N 1
ATOM 697 C CA . LEU A 1 89 ? -0.984 6.407 1.330 1.00 88.00 89 LEU A CA 1
ATOM 698 C C . LEU A 1 89 ? -0.717 6.677 -0.145 1.00 88.00 89 LEU A C 1
ATOM 700 O O . LEU A 1 89 ? -1.213 5.962 -1.011 1.00 88.00 89 LEU A O 1
ATOM 704 N N . VAL A 1 90 ? 0.087 7.694 -0.430 1.00 85.69 90 VAL A N 1
ATOM 705 C CA . VAL A 1 90 ? 0.481 8.049 -1.794 1.00 85.69 90 VAL A CA 1
ATOM 706 C C . VAL A 1 90 ? 1.984 7.849 -1.927 1.00 85.69 90 VAL A C 1
ATOM 708 O O . VAL A 1 90 ? 2.758 8.507 -1.224 1.00 85.69 90 VAL A O 1
ATOM 711 N N . ILE A 1 91 ? 2.406 6.971 -2.840 1.00 78.88 91 ILE A N 1
ATOM 712 C CA . ILE A 1 91 ? 3.825 6.646 -3.065 1.00 78.88 91 ILE A CA 1
ATOM 713 C C . ILE A 1 91 ? 4.225 7.041 -4.499 1.00 78.88 91 ILE A C 1
ATOM 715 O O . ILE A 1 91 ? 4.378 6.188 -5.374 1.00 78.88 91 ILE A O 1
ATOM 719 N N . PRO A 1 92 ? 4.355 8.345 -4.810 1.00 70.25 92 PRO A N 1
ATOM 720 C CA . PRO A 1 92 ? 4.628 8.778 -6.171 1.00 70.25 92 PRO A CA 1
ATOM 721 C C . PRO A 1 92 ? 6.062 8.449 -6.592 1.00 70.25 92 PRO A C 1
ATOM 723 O O . PRO A 1 92 ? 7.029 8.665 -5.852 1.00 70.25 92 PRO A O 1
ATOM 726 N N . ARG A 1 93 ? 6.228 8.053 -7.857 1.00 65.00 93 ARG A N 1
ATOM 727 C CA . ARG A 1 93 ? 7.545 8.033 -8.499 1.00 65.00 93 ARG A CA 1
ATOM 728 C C . ARG A 1 93 ? 7.969 9.481 -8.790 1.00 65.00 93 ARG A C 1
ATOM 730 O O . ARG A 1 93 ? 7.478 10.087 -9.734 1.00 65.00 93 ARG A O 1
ATOM 737 N N . THR A 1 94 ? 8.773 10.042 -7.883 1.00 52.66 94 THR A N 1
ATOM 738 C CA . THR A 1 94 ? 9.626 11.257 -7.945 1.00 52.66 94 THR A CA 1
ATOM 739 C C . THR A 1 94 ? 9.123 12.574 -8.576 1.00 52.66 94 THR A C 1
ATOM 741 O O . THR A 1 94 ? 9.838 13.566 -8.456 1.00 52.66 94 THR A O 1
ATOM 744 N N . THR A 1 95 ? 7.932 12.692 -9.183 1.00 45.16 95 THR A N 1
ATOM 745 C CA . THR A 1 95 ? 7.532 13.957 -9.852 1.00 45.16 95 THR A CA 1
ATOM 746 C C . THR A 1 95 ? 6.025 14.290 -9.843 1.00 45.16 95 THR A C 1
ATOM 748 O O . THR A 1 95 ? 5.675 15.448 -10.032 1.00 45.16 95 THR A O 1
ATOM 751 N N . ILE A 1 96 ? 5.105 13.367 -9.525 1.00 51.59 96 ILE A N 1
ATOM 752 C CA . ILE A 1 96 ? 3.637 13.626 -9.599 1.00 51.59 96 ILE A CA 1
ATOM 753 C C . ILE A 1 96 ? 3.040 14.165 -8.267 1.00 51.59 96 ILE A C 1
ATOM 755 O O . ILE A 1 96 ? 1.834 14.182 -8.050 1.00 51.59 96 ILE A O 1
ATOM 759 N N . SER A 1 97 ? 3.863 14.668 -7.341 1.00 51.16 97 SER A N 1
ATOM 760 C CA . SER A 1 97 ? 3.445 14.947 -5.950 1.00 51.16 97 SER A CA 1
ATOM 761 C C . SER A 1 97 ? 2.411 16.078 -5.758 1.00 51.16 97 SER A C 1
ATOM 763 O O . SER A 1 97 ? 1.958 16.269 -4.632 1.00 51.16 97 SER A O 1
ATOM 765 N N . PHE A 1 98 ? 2.046 16.842 -6.796 1.00 49.00 98 PHE A N 1
ATOM 766 C CA . PHE A 1 98 ? 1.302 18.101 -6.632 1.00 49.00 98 PHE A CA 1
ATOM 767 C C . PHE A 1 98 ? -0.185 18.095 -7.037 1.00 49.00 98 PHE A C 1
ATOM 769 O O . PHE A 1 98 ? -0.916 18.946 -6.542 1.00 49.00 98 PHE A O 1
ATOM 776 N N . CYS A 1 99 ? -0.674 17.157 -7.861 1.00 49.41 99 CYS A N 1
ATOM 777 C CA . CYS A 1 99 ? -2.062 17.214 -8.377 1.00 49.41 99 CYS A CA 1
ATOM 778 C C . CYS A 1 99 ? -3.066 16.290 -7.669 1.00 49.41 99 CYS A C 1
ATOM 780 O O . CYS A 1 99 ? -4.267 16.418 -7.868 1.00 49.41 99 CYS A O 1
ATOM 782 N N . ILE A 1 100 ? -2.587 15.382 -6.823 1.00 55.91 100 ILE A N 1
ATOM 783 C CA . ILE A 1 100 ? -3.405 14.372 -6.137 1.00 55.91 100 ILE A CA 1
ATOM 784 C C . ILE A 1 100 ? -4.324 14.973 -5.056 1.00 55.91 100 ILE A C 1
ATOM 786 O O . ILE A 1 100 ? -5.486 14.585 -5.026 1.00 55.91 100 ILE A O 1
ATOM 790 N N . PRO A 1 101 ? -3.910 15.959 -4.226 1.00 55.78 101 PRO A N 1
ATOM 791 C CA . PRO A 1 101 ? -4.725 16.422 -3.095 1.00 55.78 101 PRO A CA 1
ATOM 792 C C . PRO A 1 101 ? -6.134 16.924 -3.448 1.00 55.78 101 PRO A C 1
ATOM 794 O O . PRO A 1 101 ? -7.018 16.852 -2.604 1.00 55.78 101 PRO A O 1
ATOM 797 N N . ALA A 1 102 ? -6.364 17.420 -4.671 1.00 53.19 102 ALA A N 1
ATOM 798 C CA . ALA A 1 102 ? -7.647 18.003 -5.075 1.00 53.19 102 ALA A CA 1
ATOM 799 C C . ALA A 1 102 ? -8.790 16.977 -5.213 1.00 53.19 102 ALA A C 1
ATOM 801 O O . ALA A 1 102 ? -9.953 17.367 -5.167 1.00 53.19 102 ALA A O 1
ATOM 802 N N . GLN A 1 103 ? -8.480 15.684 -5.365 1.00 55.66 103 GLN A N 1
ATOM 803 C CA . GLN A 1 103 ? -9.486 14.618 -5.511 1.00 55.66 103 GLN A CA 1
ATOM 804 C C . GLN A 1 103 ? -9.939 14.012 -4.177 1.00 55.66 103 GLN A C 1
ATOM 806 O O . GLN A 1 103 ? -10.884 13.229 -4.140 1.00 55.66 103 GLN A O 1
ATOM 811 N N . PHE A 1 104 ? -9.284 14.363 -3.071 1.00 61.78 104 PHE A N 1
ATOM 812 C CA . PHE A 1 104 ? -9.545 13.770 -1.764 1.00 61.78 104 PHE A CA 1
ATOM 813 C C . PHE A 1 104 ? -10.056 14.854 -0.818 1.00 61.78 104 PHE A C 1
ATOM 815 O O . PHE A 1 104 ? -9.335 15.781 -0.451 1.00 61.78 104 PHE A O 1
ATOM 822 N N . GLY A 1 105 ? -11.332 14.756 -0.458 1.00 53.72 105 GLY A N 1
ATOM 823 C CA . GLY A 1 105 ? -12.051 15.820 0.245 1.00 53.72 105 GLY A CA 1
ATOM 824 C C . GLY A 1 105 ? -12.935 15.339 1.390 1.00 53.72 105 GLY A C 1
ATOM 825 O O . GLY A 1 105 ? -13.804 16.092 1.829 1.00 53.72 105 GLY A O 1
ATOM 826 N N . ALA A 1 106 ? -12.764 14.109 1.885 1.00 55.00 106 ALA A N 1
ATOM 827 C CA . ALA A 1 106 ? -13.597 13.623 2.979 1.00 55.00 106 ALA A CA 1
ATOM 828 C C . ALA A 1 106 ? -13.155 14.226 4.327 1.00 55.00 106 ALA A C 1
ATOM 830 O O . ALA A 1 106 ? -11.967 14.292 4.654 1.00 55.00 106 ALA A O 1
ATOM 831 N N . LYS A 1 107 ? -14.124 14.646 5.154 1.00 52.12 107 LYS A N 1
ATOM 832 C CA . LYS A 1 107 ? -13.871 15.026 6.554 1.00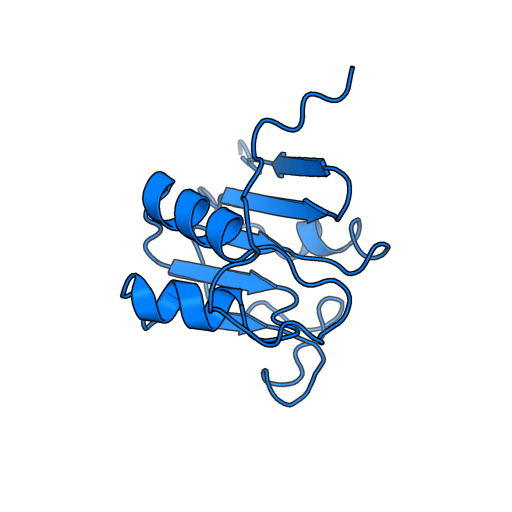 52.12 107 LYS A CA 1
ATOM 833 C C . LYS A 1 107 ? -13.238 13.836 7.294 1.00 52.12 107 LYS A C 1
ATOM 835 O O . LYS A 1 107 ? -13.725 12.718 7.170 1.00 52.12 107 LYS A O 1
ATOM 840 N N . ASN A 1 108 ? -12.200 14.090 8.096 1.00 61.44 108 ASN A N 1
ATOM 841 C CA . ASN A 1 108 ? -11.429 13.100 8.878 1.00 61.44 108 ASN A CA 1
ATOM 842 C C . ASN A 1 108 ? -10.496 12.166 8.083 1.00 61.44 108 ASN A C 1
ATOM 844 O O . ASN A 1 108 ? -10.036 11.162 8.623 1.00 61.44 108 ASN A O 1
ATOM 848 N N . GLN A 1 109 ? -10.166 12.504 6.839 1.00 68.06 109 GLN A N 1
ATOM 849 C CA . GLN A 1 109 ? -9.226 11.739 6.024 1.00 68.06 109 GLN A CA 1
ATOM 850 C C . GLN A 1 109 ? -7.766 12.092 6.359 1.00 68.06 109 GLN A C 1
ATOM 852 O O . GLN A 1 109 ? -7.363 13.258 6.314 1.00 68.06 109 GLN A O 1
ATOM 857 N N . LYS A 1 110 ? -6.943 11.089 6.689 1.00 75.56 110 LYS A N 1
ATOM 858 C CA . LYS A 1 110 ? -5.485 11.254 6.812 1.00 75.56 110 LYS A CA 1
ATOM 859 C C . LYS A 1 110 ? -4.816 10.888 5.494 1.00 75.56 110 LYS A C 1
ATOM 861 O O . LYS A 1 110 ? -5.044 9.803 4.970 1.00 75.56 110 LYS A O 1
ATOM 866 N N . MET A 1 111 ? -3.963 11.773 4.986 1.00 75.62 111 MET A N 1
ATOM 867 C CA . MET A 1 111 ? -3.207 11.529 3.762 1.00 75.62 111 MET A CA 1
ATOM 868 C C . MET A 1 111 ? -1.709 11.661 4.013 1.00 75.62 111 MET A C 1
ATOM 870 O O . MET A 1 111 ? -1.228 12.687 4.502 1.00 75.62 111 MET A O 1
ATOM 874 N N . ILE A 1 112 ? -0.963 10.617 3.672 1.00 76.06 112 ILE A N 1
ATOM 875 C CA . ILE A 1 112 ? 0.489 10.583 3.827 1.00 76.06 112 ILE A CA 1
ATOM 876 C C . ILE A 1 112 ? 1.132 10.427 2.457 1.00 76.06 112 ILE A C 1
ATOM 878 O O . ILE A 1 112 ? 0.834 9.491 1.718 1.00 76.06 112 ILE A O 1
ATOM 882 N N . PHE A 1 113 ? 2.047 11.343 2.146 1.00 72.12 113 PHE A N 1
ATOM 883 C CA . PHE A 1 113 ? 2.870 11.293 0.947 1.00 72.12 113 PHE A CA 1
ATOM 884 C C . PHE A 1 113 ? 4.254 10.749 1.304 1.00 72.12 113 PHE A C 1
ATOM 886 O O . PHE A 1 113 ? 4.997 11.368 2.074 1.00 72.12 113 PHE A O 1
ATOM 893 N N . LEU A 1 114 ? 4.608 9.602 0.723 1.00 68.56 114 LEU A N 1
ATOM 894 C CA . LEU A 1 114 ? 5.939 9.006 0.821 1.00 68.56 114 LEU A CA 1
ATOM 895 C C . LEU A 1 114 ? 6.710 9.266 -0.477 1.00 68.56 114 LEU A C 1
ATOM 897 O O . LEU A 1 114 ? 6.532 8.558 -1.465 1.00 68.56 114 LEU A O 1
ATOM 901 N N . ALA A 1 115 ? 7.587 10.271 -0.482 1.00 60.66 115 ALA A N 1
ATOM 902 C CA . ALA A 1 115 ? 8.547 10.481 -1.564 1.00 60.66 115 ALA A CA 1
ATOM 903 C C . ALA A 1 115 ? 9.932 9.960 -1.151 1.00 60.66 115 ALA A C 1
ATOM 905 O O . ALA A 1 115 ? 10.272 9.961 0.030 1.00 60.66 115 ALA A O 1
ATOM 906 N N . HIS A 1 116 ? 10.759 9.568 -2.130 1.00 53.56 116 HIS A N 1
ATOM 907 C CA . HIS A 1 116 ? 12.090 8.953 -1.943 1.00 53.56 116 HIS A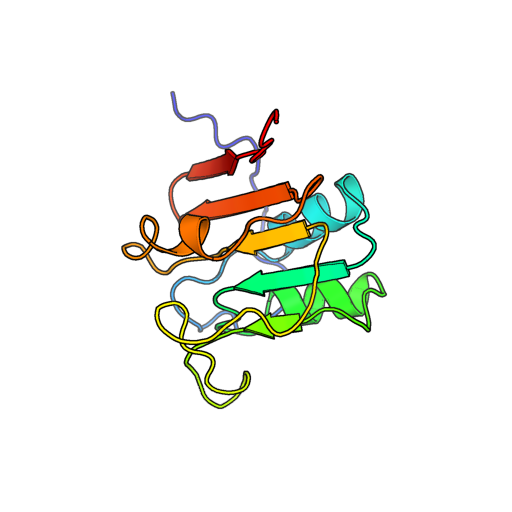 CA 1
ATOM 908 C C . HIS A 1 116 ? 13.071 9.738 -1.057 1.00 53.56 116 HIS A C 1
ATOM 910 O O . HIS A 1 116 ? 14.119 9.215 -0.694 1.00 53.56 116 HIS A O 1
ATOM 916 N N . THR A 1 117 ? 12.758 10.986 -0.717 1.00 43.19 117 THR A N 1
ATOM 917 C CA . THR A 1 117 ? 13.619 11.875 0.065 1.00 43.19 117 THR A CA 1
ATOM 918 C C . THR A 1 117 ? 12.920 12.531 1.258 1.00 43.19 117 THR A C 1
ATOM 920 O O . THR A 1 117 ? 13.585 13.230 2.019 1.00 43.19 117 THR A O 1
ATOM 923 N N . ALA A 1 118 ? 11.614 12.313 1.463 1.00 48.50 118 ALA A N 1
ATOM 924 C CA . ALA A 1 118 ? 10.876 12.864 2.600 1.00 48.50 118 ALA A CA 1
ATOM 925 C C . ALA A 1 118 ? 9.512 12.179 2.793 1.00 48.50 118 ALA A C 1
ATOM 927 O O . ALA A 1 118 ? 8.737 12.025 1.846 1.00 48.50 118 ALA A O 1
ATOM 928 N N . ILE A 1 119 ? 9.185 11.854 4.046 1.00 50.69 119 ILE A N 1
ATOM 929 C CA . ILE A 1 119 ? 7.810 11.574 4.469 1.00 50.69 119 ILE A CA 1
ATOM 930 C C . ILE A 1 119 ? 7.149 12.925 4.735 1.00 50.69 119 ILE A C 1
ATOM 932 O O . ILE A 1 119 ? 7.548 13.637 5.658 1.00 50.69 119 ILE A O 1
ATOM 936 N N . LYS A 1 120 ? 6.143 13.292 3.939 1.00 48.62 120 LYS A N 1
ATOM 937 C CA . LYS A 1 120 ? 5.298 14.456 4.220 1.00 48.62 120 LYS A CA 1
ATOM 938 C C . LYS A 1 120 ? 3.940 13.959 4.698 1.00 48.62 120 LYS A C 1
ATOM 940 O O . LYS A 1 120 ? 3.126 13.473 3.916 1.00 48.62 120 LYS A O 1
ATOM 945 N N . ILE A 1 121 ? 3.704 14.085 5.999 1.00 50.66 121 ILE A N 1
ATOM 946 C CA . ILE A 1 121 ? 2.391 13.844 6.598 1.00 50.66 121 ILE A CA 1
ATOM 947 C C . ILE A 1 121 ? 1.583 15.130 6.432 1.00 50.66 121 ILE A C 1
ATOM 949 O O . ILE A 1 121 ? 1.958 16.173 6.966 1.00 50.66 121 ILE A O 1
ATOM 953 N N . SER A 1 122 ? 0.486 15.072 5.680 1.00 49.84 122 SER A N 1
ATOM 954 C CA . SER A 1 122 ? -0.466 16.176 5.562 1.00 49.84 122 SER A CA 1
ATOM 955 C C . SER A 1 122 ? -1.809 15.739 6.129 1.00 49.84 122 SER A C 1
ATOM 957 O O . SER A 1 122 ? -2.527 14.947 5.525 1.00 49.84 122 SER A O 1
ATOM 959 N N . SER A 1 123 ? -2.190 16.267 7.289 1.00 42.91 123 SER A N 1
ATOM 960 C CA . SER A 1 123 ? -3.590 16.213 7.702 1.00 42.91 123 SER A CA 1
ATOM 961 C C . SER A 1 123 ? -4.350 17.279 6.920 1.00 42.91 123 SER A C 1
ATOM 963 O O . SER A 1 123 ? -4.192 18.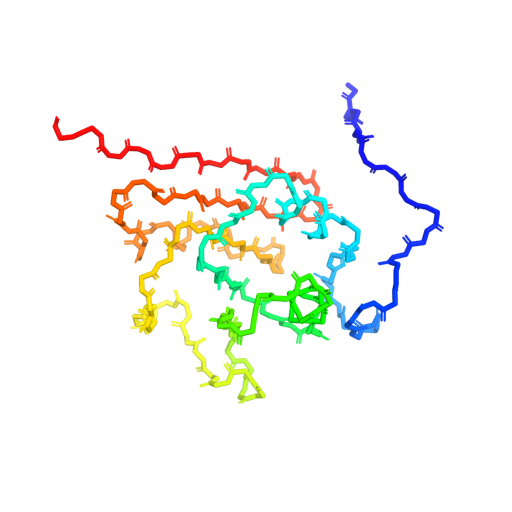469 7.192 1.00 42.91 123 SER A O 1
ATOM 965 N N . ILE A 1 124 ? -5.156 16.873 5.942 1.00 41.03 124 ILE A N 1
ATOM 966 C CA . ILE A 1 124 ? -6.109 17.784 5.309 1.00 41.03 124 ILE A CA 1
ATOM 967 C C . ILE A 1 124 ? -7.329 17.839 6.231 1.00 41.03 124 ILE A C 1
ATOM 969 O O . ILE A 1 124 ? -8.155 16.934 6.253 1.00 41.03 124 ILE A O 1
ATOM 973 N N . SER A 1 125 ? -7.401 18.886 7.051 1.00 31.70 125 SER A N 1
ATOM 974 C CA . SER A 1 125 ? -8.602 19.226 7.813 1.00 31.70 125 SER A CA 1
ATOM 975 C C . SER A 1 125 ? -9.254 20.426 7.143 1.00 31.70 125 SER A C 1
ATOM 977 O O . SER A 1 125 ? -8.807 21.554 7.338 1.00 31.70 125 SER A O 1
ATOM 979 N N . TRP A 1 126 ? -10.309 20.200 6.362 1.00 30.64 126 TRP A N 1
ATOM 980 C CA . TRP A 1 126 ? -11.210 21.284 5.983 1.00 30.64 126 TRP A CA 1
ATOM 981 C C . TRP A 1 126 ? -12.033 21.660 7.221 1.00 30.64 126 TRP A C 1
ATOM 983 O O . TRP A 1 126 ? -12.970 20.953 7.596 1.00 30.64 126 TRP A O 1
ATOM 993 N N . ILE A 1 127 ? -11.628 22.741 7.892 1.00 25.42 127 ILE A N 1
ATOM 994 C CA . ILE A 1 127 ? -12.515 23.492 8.784 1.00 25.42 127 ILE A CA 1
ATOM 995 C C . ILE A 1 127 ? -13.559 24.119 7.853 1.00 25.42 127 ILE A C 1
ATOM 997 O O . ILE A 1 127 ? -13.187 24.877 6.958 1.00 25.42 127 ILE A O 1
ATOM 1001 N N . LEU A 1 128 ? -14.825 23.713 8.000 1.00 31.80 128 LEU A N 1
ATOM 1002 C CA . LEU A 1 128 ? -15.942 24.515 7.495 1.00 31.80 128 LEU A CA 1
ATOM 1003 C C . LEU A 1 128 ? -16.007 25.820 8.285 1.00 31.80 128 LEU A C 1
ATOM 1005 O O . LEU A 1 128 ? -15.848 25.730 9.525 1.00 31.80 128 LEU A O 1
#

pLDDT: mean 76.71, std 19.47, range [25.42, 97.19]